Protein AF-A0AAV5PGZ7-F1 (afdb_monomer_lite)

Foldseek 3Di:
DVVVVVVVVVVCVPQPFHKDKDDPDDQQCVCVVVVHDSVPDGDDIDMDTHHDDPPDDDDDDDDDDPVVVDDDD

Sequence (73 aa):
MVDASLVSMQLMLVARYETNPMAGYDASKAAAEFGLDPEQYIPVMAISIGKPDPSEVVPDTVRYDVKDVTEFA

Organism: Lactobacillus delbrueckii subsp. bulgaricus (NCBI:txid1585)

pLDDT: mean 90.38, std 4.43, range [74.81, 96.12]

InterPro domains:
  IPR000415 Nitroreductase-like [G3DSA:3.40.109.10] (1-73)
  IPR000415 Nitroreductase-like [SSF55469] (2-70)

Structure (mmCIF, N/CA/C/O backbone):
data_AF-A0AAV5PGZ7-F1
#
_entry.id   AF-A0AAV5PGZ7-F1
#
loop_
_atom_site.group_PDB
_atom_site.id
_atom_site.type_symbol
_atom_site.label_atom_id
_atom_site.label_alt_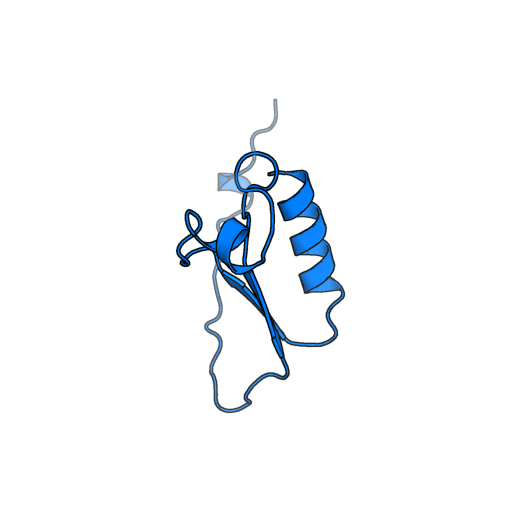id
_atom_site.label_comp_id
_atom_site.label_asym_id
_atom_site.label_entity_id
_atom_site.label_seq_id
_atom_site.pdbx_PDB_ins_code
_atom_site.Cartn_x
_atom_site.Cartn_y
_atom_site.Cartn_z
_atom_site.occupancy
_atom_site.B_iso_or_equiv
_atom_site.auth_seq_id
_atom_site.auth_comp_id
_atom_site.auth_asym_id
_atom_site.auth_atom_id
_atom_site.pdbx_PDB_model_num
ATOM 1 N N . MET A 1 1 ? -5.963 -1.994 11.428 1.00 74.81 1 MET A N 1
ATOM 2 C CA . MET A 1 1 ? -5.253 -1.046 10.532 1.00 74.81 1 MET A CA 1
ATOM 3 C C . MET A 1 1 ? -3.766 -1.367 10.421 1.00 74.81 1 MET A C 1
ATOM 5 O O . MET A 1 1 ? -3.303 -1.499 9.300 1.00 74.81 1 MET A O 1
ATOM 9 N N . VAL A 1 2 ? -3.034 -1.550 11.532 1.00 90.25 2 VAL A N 1
ATOM 10 C CA . VAL A 1 2 ? -1.586 -1.863 11.509 1.00 90.25 2 VAL A CA 1
ATOM 11 C C . VAL A 1 2 ? -1.262 -3.109 10.676 1.00 90.25 2 VAL A C 1
ATOM 13 O O . VAL A 1 2 ? -0.391 -3.044 9.816 1.00 90.25 2 VAL A O 1
ATOM 16 N N . ASP A 1 3 ? -2.012 -4.197 10.851 1.00 92.81 3 ASP A N 1
ATOM 17 C CA . ASP A 1 3 ? -1.765 -5.455 10.127 1.00 92.81 3 ASP A CA 1
ATOM 18 C C . ASP A 1 3 ? -1.851 -5.283 8.606 1.00 92.81 3 ASP A C 1
ATOM 20 O O . ASP A 1 3 ? -0.974 -5.728 7.866 1.00 92.81 3 ASP A O 1
ATOM 24 N N . ALA A 1 4 ? -2.875 -4.564 8.140 1.00 91.62 4 ALA A N 1
ATOM 25 C CA . ALA A 1 4 ? -3.054 -4.264 6.725 1.00 91.62 4 ALA A CA 1
ATOM 26 C C . ALA A 1 4 ? -1.903 -3.403 6.186 1.00 91.62 4 ALA A C 1
ATOM 28 O O . ALA A 1 4 ? -1.422 -3.663 5.086 1.00 91.62 4 ALA A O 1
ATOM 29 N N . SER A 1 5 ? -1.409 -2.430 6.958 1.00 91.25 5 SER A N 1
ATOM 30 C CA . SER A 1 5 ? -0.255 -1.612 6.565 1.00 91.25 5 SER A CA 1
ATOM 31 C C . SER A 1 5 ? 1.041 -2.420 6.475 1.00 91.25 5 SER A C 1
ATOM 33 O O . SER A 1 5 ? 1.804 -2.246 5.525 1.00 91.25 5 SER A O 1
ATOM 35 N N . LEU A 1 6 ? 1.279 -3.337 7.418 1.00 94.38 6 LEU A N 1
ATOM 36 C CA . LEU A 1 6 ? 2.460 -4.205 7.410 1.00 94.38 6 LEU A CA 1
ATOM 37 C C . LEU A 1 6 ? 2.461 -5.143 6.198 1.00 94.38 6 LEU A C 1
ATOM 39 O O . LEU A 1 6 ? 3.472 -5.246 5.501 1.00 94.38 6 LEU A O 1
ATOM 43 N N . VAL A 1 7 ? 1.324 -5.784 5.910 1.00 94.06 7 VAL A N 1
ATOM 44 C CA . VAL A 1 7 ? 1.177 -6.651 4.729 1.00 94.06 7 VAL A CA 1
ATOM 45 C C . VAL A 1 7 ? 1.297 -5.847 3.439 1.00 94.06 7 VAL A C 1
ATOM 47 O O . VAL A 1 7 ? 1.929 -6.306 2.493 1.00 94.06 7 VAL A O 1
ATOM 50 N N . SER A 1 8 ? 0.755 -4.632 3.401 1.00 93.50 8 SER A N 1
ATOM 51 C CA . SER A 1 8 ? 0.834 -3.767 2.223 1.00 93.50 8 SER A CA 1
ATOM 52 C C . SER A 1 8 ? 2.269 -3.383 1.884 1.00 93.50 8 SER A C 1
ATOM 54 O O . SER A 1 8 ? 2.663 -3.467 0.725 1.00 93.50 8 SER A O 1
ATOM 56 N N . MET A 1 9 ? 3.082 -3.038 2.889 1.00 94.44 9 MET A N 1
ATOM 57 C CA . MET A 1 9 ? 4.506 -2.773 2.672 1.00 94.44 9 MET A CA 1
ATOM 58 C C . MET A 1 9 ? 5.220 -3.997 2.093 1.00 94.44 9 MET A C 1
ATOM 60 O O . MET A 1 9 ? 5.981 -3.878 1.135 1.00 94.44 9 MET A O 1
ATOM 64 N N . GLN A 1 10 ? 4.939 -5.187 2.627 1.00 95.19 10 GLN A N 1
ATOM 65 C CA . GLN A 1 10 ? 5.516 -6.421 2.092 1.00 95.19 10 GLN A CA 1
ATOM 66 C C . GLN A 1 10 ? 5.050 -6.697 0.659 1.00 95.19 10 GLN A C 1
ATOM 68 O O . GLN A 1 10 ? 5.866 -7.067 -0.181 1.00 95.19 10 GLN A O 1
ATOM 73 N N . LEU A 1 11 ? 3.771 -6.470 0.355 1.00 94.06 11 LEU A N 1
ATOM 74 C CA . LEU A 1 11 ? 3.226 -6.641 -0.988 1.00 94.06 11 LEU A CA 1
ATOM 75 C C . LEU A 1 11 ? 3.925 -5.726 -2.001 1.00 94.06 11 LEU A C 1
ATOM 77 O O . LEU A 1 11 ? 4.316 -6.195 -3.068 1.00 94.06 11 LEU A O 1
ATOM 81 N N . MET A 1 12 ? 4.129 -4.453 -1.651 1.00 93.62 12 MET A N 1
ATOM 82 C CA . MET A 1 12 ? 4.820 -3.483 -2.507 1.00 93.62 12 MET A CA 1
ATOM 83 C C . MET A 1 12 ? 6.282 -3.869 -2.771 1.00 93.62 12 MET A C 1
ATOM 85 O O . MET A 1 12 ? 6.762 -3.694 -3.884 1.00 93.62 12 MET A O 1
ATOM 89 N N . LEU A 1 13 ? 6.982 -4.441 -1.783 1.00 93.62 13 LEU A N 1
ATOM 90 C CA . LEU A 1 13 ? 8.368 -4.904 -1.944 1.00 93.62 13 LEU A CA 1
ATOM 91 C C . LEU A 1 13 ? 8.486 -6.204 -2.755 1.00 93.62 13 LEU A C 1
ATOM 93 O O . LEU A 1 13 ? 9.477 -6.412 -3.453 1.00 93.62 13 LEU A O 1
ATOM 97 N N . VAL A 1 14 ? 7.508 -7.106 -2.634 1.00 95.00 14 VAL A N 1
ATOM 98 C CA . VAL A 1 14 ? 7.510 -8.407 -3.328 1.00 95.00 14 VAL A CA 1
ATOM 99 C C . VAL A 1 14 ? 7.044 -8.277 -4.778 1.00 95.00 14 VAL A C 1
ATOM 101 O O . VAL A 1 14 ? 7.433 -9.086 -5.629 1.00 95.00 14 VAL A O 1
ATOM 104 N N . ALA A 1 15 ? 6.218 -7.276 -5.081 1.00 90.38 15 ALA A N 1
ATOM 105 C CA . ALA A 1 15 ? 5.793 -6.997 -6.440 1.00 90.38 15 ALA A CA 1
ATOM 106 C C . ALA A 1 15 ? 7.020 -6.770 -7.341 1.00 90.38 15 ALA A C 1
ATOM 108 O O . ALA A 1 15 ? 7.799 -5.844 -7.157 1.00 90.38 15 ALA A O 1
ATO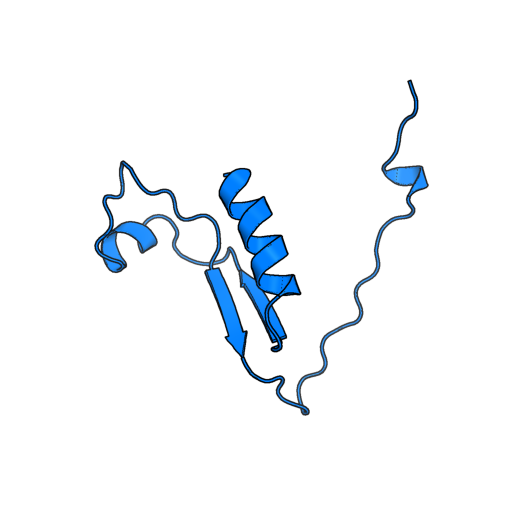M 109 N N . ARG A 1 16 ? 7.188 -7.611 -8.370 1.00 79.56 16 ARG A N 1
ATOM 110 C CA . ARG A 1 16 ? 8.223 -7.439 -9.416 1.00 79.56 16 ARG A CA 1
ATOM 111 C C . ARG A 1 16 ? 7.843 -6.358 -10.443 1.00 79.56 16 ARG A C 1
ATOM 113 O O . ARG A 1 16 ? 8.239 -6.432 -11.603 1.00 79.56 16 ARG A O 1
ATOM 120 N N . TYR A 1 17 ? 7.009 -5.422 -10.018 1.00 86.50 17 TYR A N 1
ATOM 121 C CA . TYR A 1 17 ? 6.303 -4.412 -10.792 1.00 86.50 17 TYR A CA 1
ATOM 122 C C . TYR A 1 17 ? 6.275 -3.127 -9.969 1.00 86.50 17 TYR A C 1
ATOM 124 O O . TYR A 1 17 ? 6.514 -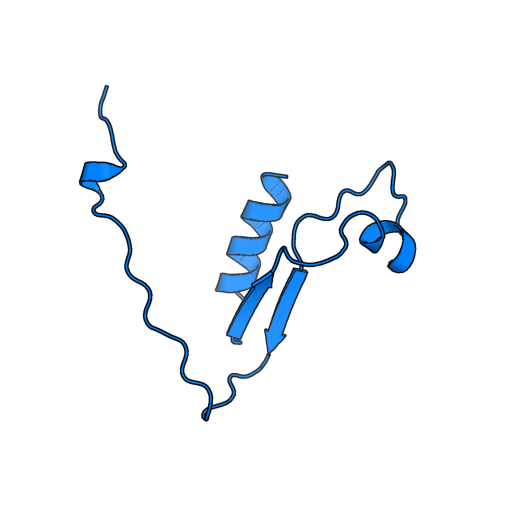3.166 -8.762 1.00 86.50 17 TYR A O 1
ATOM 132 N N . GLU A 1 18 ? 5.964 -2.001 -10.600 1.00 88.81 18 GLU A N 1
ATOM 133 C CA . GLU A 1 18 ? 5.756 -0.774 -9.845 1.00 88.81 18 GLU A CA 1
ATOM 134 C C . GLU A 1 18 ? 4.424 -0.819 -9.114 1.00 88.81 18 GLU A C 1
ATOM 136 O O . GLU A 1 18 ? 3.433 -1.380 -9.598 1.00 88.81 18 GLU A O 1
ATOM 141 N N . THR A 1 19 ? 4.430 -0.248 -7.914 1.00 92.94 19 THR A N 1
ATOM 142 C CA . THR A 1 19 ? 3.253 -0.174 -7.061 1.00 92.94 19 THR A CA 1
ATOM 143 C C . THR A 1 19 ? 3.084 1.231 -6.521 1.00 92.94 19 THR A C 1
ATOM 145 O O . THR A 1 19 ? 4.064 1.917 -6.236 1.00 92.94 19 THR A O 1
ATOM 148 N N . ASN A 1 20 ? 1.833 1.658 -6.372 1.00 91.44 20 ASN A N 1
ATOM 149 C CA . ASN A 1 20 ? 1.505 2.940 -5.762 1.00 91.44 20 ASN A CA 1
ATOM 150 C C . ASN A 1 20 ? 0.353 2.756 -4.756 1.00 91.44 20 ASN A C 1
ATOM 152 O O . ASN A 1 20 ? -0.763 2.410 -5.179 1.00 91.44 20 ASN A O 1
ATOM 156 N N . PRO A 1 21 ? 0.610 2.943 -3.445 1.00 92.62 21 PRO A N 1
ATOM 157 C CA . PRO A 1 21 ? -0.416 2.908 -2.413 1.00 92.62 21 PRO A CA 1
ATOM 158 C C . PRO A 1 21 ? -1.212 4.220 -2.392 1.00 92.62 21 PRO A C 1
ATOM 160 O O . PRO A 1 21 ? -0.654 5.314 -2.390 1.00 92.62 21 PRO A O 1
ATOM 163 N N . MET A 1 22 ? -2.537 4.121 -2.321 1.00 92.06 22 MET A N 1
ATOM 164 C CA . MET A 1 22 ? -3.453 5.254 -2.402 1.00 92.06 22 MET A CA 1
ATOM 165 C C . MET A 1 22 ? -4.570 5.143 -1.358 1.00 92.06 22 MET A C 1
ATOM 167 O O . MET A 1 22 ? -5.235 4.114 -1.235 1.00 92.06 22 MET A O 1
ATOM 171 N N . ALA A 1 23 ? -4.798 6.231 -0.621 1.00 88.25 23 ALA A N 1
ATOM 172 C CA . ALA A 1 23 ? -5.889 6.356 0.353 1.00 88.25 23 ALA A CA 1
ATOM 173 C C . ALA A 1 23 ? -6.980 7.361 -0.076 1.00 88.25 23 ALA A C 1
ATOM 175 O O . ALA A 1 23 ? -7.987 7.506 0.605 1.00 88.25 23 ALA A O 1
ATOM 176 N N . GLY A 1 24 ? -6.797 8.057 -1.204 1.00 88.75 24 GLY A N 1
ATOM 177 C CA . GLY A 1 24 ? -7.687 9.118 -1.694 1.00 88.75 24 GLY A CA 1
ATOM 178 C C . GLY A 1 24 ? -8.946 8.634 -2.425 1.00 88.75 24 GLY A C 1
ATOM 179 O O . GLY A 1 24 ? -9.301 9.214 -3.445 1.00 88.75 24 GLY A O 1
ATOM 180 N N . TYR A 1 25 ? -9.593 7.569 -1.949 1.00 88.75 25 TYR A N 1
ATOM 181 C CA . TYR A 1 25 ? -10.847 7.036 -2.503 1.00 88.75 25 TYR A CA 1
ATOM 182 C C . TYR A 1 25 ? -11.996 7.155 -1.489 1.00 88.75 25 TYR A C 1
ATOM 184 O O . TYR A 1 25 ? -11.774 7.442 -0.313 1.00 88.75 25 TYR A O 1
ATOM 192 N N . ASP A 1 26 ? -13.238 6.927 -1.929 1.00 89.94 26 ASP A N 1
ATOM 193 C CA . ASP A 1 26 ? -14.405 6.929 -1.038 1.00 89.94 26 ASP A CA 1
ATOM 194 C C . ASP A 1 26 ? -14.442 5.653 -0.178 1.00 89.94 26 ASP A C 1
ATOM 196 O O . ASP A 1 26 ? -15.067 4.645 -0.523 1.00 89.94 26 ASP A O 1
ATOM 200 N N . ALA A 1 27 ? -13.743 5.696 0.958 1.00 85.69 27 ALA A N 1
ATOM 201 C CA . ALA A 1 27 ? -13.662 4.583 1.900 1.00 85.69 27 ALA A CA 1
ATOM 202 C C . ALA A 1 27 ? -15.022 4.202 2.512 1.00 85.69 27 ALA A C 1
ATOM 204 O O . ALA A 1 27 ? -15.187 3.063 2.936 1.00 85.69 27 ALA A O 1
ATOM 205 N N . SER A 1 28 ? -16.012 5.105 2.524 1.00 86.38 28 SER A N 1
ATOM 206 C CA . SER A 1 28 ? -17.346 4.798 3.062 1.00 86.38 28 SER A CA 1
ATOM 207 C C . SER A 1 28 ? -18.138 3.846 2.162 1.00 86.38 28 SER A C 1
ATOM 209 O O . SER A 1 28 ? -18.965 3.078 2.648 1.00 86.38 28 SER A O 1
ATOM 211 N N . LYS A 1 29 ? -17.858 3.869 0.853 1.00 89.25 29 LYS A N 1
ATOM 212 C CA . LYS A 1 29 ? -18.542 3.035 -0.143 1.00 89.25 29 LYS A CA 1
ATOM 213 C C . LYS A 1 29 ? -17.752 1.806 -0.553 1.00 89.25 29 LYS A C 1
ATOM 215 O O . LYS A 1 29 ? -18.349 0.835 -1.001 1.00 89.25 29 LYS A O 1
ATOM 220 N N . ALA A 1 30 ? -16.429 1.824 -0.393 1.00 88.06 30 ALA A N 1
ATOM 221 C CA . ALA A 1 30 ? -15.570 0.771 -0.920 1.00 88.06 30 ALA A CA 1
ATOM 222 C C . ALA A 1 30 ? -15.976 -0.637 -0.446 1.00 88.06 30 ALA A C 1
ATOM 224 O O . ALA A 1 30 ? -16.104 -1.527 -1.278 1.00 88.06 30 ALA A O 1
ATOM 225 N N . ALA A 1 31 ? -16.249 -0.845 0.847 1.00 88.44 31 ALA A N 1
ATOM 226 C CA . ALA A 1 31 ? -16.658 -2.165 1.342 1.00 88.44 31 ALA A CA 1
ATOM 227 C C . ALA A 1 31 ? -17.946 -2.669 0.662 1.00 88.44 31 ALA A C 1
ATOM 229 O O . ALA A 1 31 ? -17.963 -3.781 0.136 1.00 88.44 31 ALA A O 1
ATOM 230 N N . ALA A 1 32 ? -18.979 -1.824 0.586 1.00 90.88 32 ALA A N 1
ATOM 231 C CA . ALA A 1 32 ? -20.258 -2.172 -0.029 1.00 90.88 32 ALA A CA 1
ATOM 232 C C . ALA A 1 32 ? -20.133 -2.460 -1.536 1.00 90.88 32 ALA A C 1
ATOM 234 O O . ALA A 1 32 ? -20.688 -3.444 -2.019 1.00 90.88 32 ALA A O 1
ATOM 235 N N . GLU A 1 33 ? -19.366 -1.648 -2.268 1.00 93.12 33 GLU A N 1
ATOM 236 C CA . GLU A 1 33 ? -19.146 -1.823 -3.713 1.00 93.12 33 GLU A CA 1
ATOM 237 C C . GLU A 1 33 ? -18.355 -3.100 -4.041 1.00 93.12 33 GLU A C 1
ATOM 239 O O . GLU A 1 33 ? -18.577 -3.726 -5.076 1.00 93.12 33 GLU A O 1
ATOM 244 N N . PHE A 1 34 ? -17.469 -3.541 -3.142 1.00 90.88 34 PHE A N 1
ATOM 245 C CA . PHE A 1 34 ? -16.773 -4.826 -3.264 1.00 90.88 34 PHE A CA 1
ATOM 246 C C . PHE A 1 34 ? -17.581 -6.017 -2.714 1.00 90.88 34 PHE A C 1
ATOM 248 O O . PHE A 1 34 ? -17.069 -7.137 -2.685 1.00 90.88 34 PHE A O 1
ATOM 255 N N . GLY A 1 35 ? -18.834 -5.806 -2.292 1.00 92.62 35 GLY A N 1
ATOM 256 C CA . GLY A 1 35 ? -19.700 -6.853 -1.741 1.00 92.62 35 GLY A CA 1
ATOM 257 C C . GLY A 1 35 ? -19.259 -7.368 -0.366 1.00 92.62 35 GLY A C 1
ATOM 258 O O . GLY A 1 35 ? -19.579 -8.500 -0.006 1.00 92.62 35 GLY A O 1
ATOM 259 N N . LEU A 1 36 ? -18.503 -6.565 0.384 1.00 92.81 36 LEU A N 1
ATOM 260 C CA . LEU A 1 36 ? -18.049 -6.857 1.741 1.00 92.81 36 LEU A CA 1
ATOM 261 C C . LEU A 1 36 ? -18.983 -6.210 2.768 1.00 92.81 36 LEU A C 1
ATOM 263 O O . LEU A 1 36 ? -19.560 -5.154 2.514 1.00 92.81 36 LEU A O 1
ATOM 267 N N . ASP A 1 37 ? -19.092 -6.825 3.947 1.00 92.12 37 ASP A N 1
ATOM 268 C CA . ASP A 1 37 ? -19.838 -6.257 5.073 1.00 92.12 37 ASP A CA 1
ATOM 269 C C . ASP A 1 37 ? -19.162 -4.959 5.574 1.00 92.12 37 ASP A C 1
ATOM 271 O O . ASP A 1 37 ? -18.028 -5.026 6.068 1.00 92.12 37 ASP A O 1
ATOM 275 N N . PRO A 1 38 ? -19.823 -3.787 5.471 1.00 88.75 38 PRO A N 1
ATOM 276 C CA . PRO A 1 38 ? -19.259 -2.509 5.900 1.00 88.75 38 PRO A CA 1
ATOM 277 C C . PRO A 1 38 ? -19.021 -2.398 7.411 1.00 88.75 38 PRO A C 1
ATOM 279 O O . PRO A 1 38 ? -18.221 -1.562 7.828 1.00 88.75 38 PRO A O 1
ATOM 282 N N . GLU A 1 39 ? -19.696 -3.205 8.236 1.00 89.75 39 GLU A N 1
ATOM 283 C CA . GLU A 1 39 ? -19.485 -3.200 9.690 1.00 89.75 39 GLU A CA 1
ATOM 284 C C . GLU A 1 39 ? -18.249 -4.017 10.091 1.00 89.75 39 GLU A C 1
ATOM 286 O O . GLU A 1 39 ? -17.566 -3.688 11.063 1.00 89.75 39 GLU A O 1
ATOM 291 N N . GLN A 1 40 ? -17.925 -5.059 9.321 1.00 90.31 40 GLN A N 1
ATOM 292 C CA . GLN A 1 40 ? -16.796 -5.950 9.588 1.00 90.31 40 GLN A CA 1
ATOM 293 C C . GLN A 1 40 ? -15.503 -5.511 8.880 1.00 90.31 40 GLN A C 1
ATOM 295 O O . GLN A 1 40 ? -14.410 -5.670 9.433 1.00 90.31 40 GLN A O 1
ATOM 300 N N . TYR A 1 41 ? -15.598 -4.986 7.655 1.00 90.38 41 TYR A N 1
ATOM 301 C CA . TYR A 1 41 ? -14.442 -4.683 6.812 1.00 90.38 41 TYR A CA 1
ATOM 302 C C . TYR A 1 41 ? -14.235 -3.184 6.647 1.00 90.38 41 TYR A C 1
ATOM 304 O O . TYR A 1 41 ? -14.985 -2.496 5.960 1.00 90.38 41 TYR A O 1
ATOM 312 N N . ILE A 1 42 ? -13.134 -2.699 7.219 1.00 90.00 42 ILE A N 1
ATOM 313 C CA . ILE A 1 42 ? -12.708 -1.306 7.103 1.00 90.00 42 ILE A CA 1
ATOM 314 C C . ILE A 1 42 ? -11.688 -1.200 5.960 1.00 90.00 42 ILE A C 1
ATOM 316 O O . ILE A 1 42 ? -10.608 -1.794 6.063 1.00 90.00 42 ILE A O 1
ATOM 320 N N . PRO A 1 43 ? -11.976 -0.447 4.886 1.00 90.38 43 PRO A N 1
ATOM 321 C CA . PRO A 1 43 ? -11.020 -0.210 3.809 1.00 90.38 43 PRO A CA 1
ATOM 322 C C . PRO A 1 43 ? -9.793 0.549 4.330 1.00 90.38 43 PRO A C 1
ATOM 324 O O . PRO A 1 43 ? -9.927 1.573 4.997 1.00 90.38 43 PRO A O 1
ATOM 327 N N . VAL A 1 44 ? -8.588 0.040 4.046 1.00 91.31 44 VAL A N 1
ATOM 328 C CA . VAL A 1 44 ? -7.332 0.627 4.555 1.00 91.31 44 VAL A CA 1
ATOM 329 C C . VAL A 1 44 ? -6.573 1.365 3.460 1.00 91.31 44 VAL A C 1
ATOM 331 O O . VAL A 1 44 ? -6.255 2.538 3.617 1.00 91.31 44 VAL A O 1
ATOM 334 N N . MET A 1 45 ? -6.286 0.703 2.339 1.00 91.19 45 MET A N 1
ATOM 335 C CA . MET A 1 45 ? -5.577 1.309 1.212 1.00 91.19 45 MET A CA 1
ATOM 336 C C . MET A 1 45 ? -5.871 0.567 -0.088 1.00 91.19 45 MET A C 1
ATOM 338 O O . MET A 1 45 ? -6.077 -0.645 -0.081 1.00 91.19 45 MET A O 1
ATOM 342 N N . ALA A 1 46 ? -5.864 1.302 -1.194 1.00 91.69 46 ALA A N 1
ATOM 343 C CA . ALA A 1 46 ? -5.848 0.746 -2.536 1.00 91.69 46 ALA A CA 1
ATOM 344 C C . ALA A 1 46 ? -4.397 0.699 -3.024 1.00 91.69 46 ALA A C 1
ATOM 346 O O . ALA A 1 46 ? -3.653 1.655 -2.826 1.00 91.69 46 ALA A O 1
ATOM 347 N N . ILE A 1 47 ? -3.977 -0.397 -3.654 1.00 93.06 47 ILE A N 1
ATOM 348 C CA . ILE A 1 47 ? -2.616 -0.539 -4.184 1.00 93.06 47 ILE A CA 1
ATOM 349 C C . ILE A 1 47 ? -2.738 -0.837 -5.669 1.00 93.06 47 ILE A C 1
ATOM 351 O O . ILE A 1 47 ? -3.231 -1.894 -6.061 1.00 93.06 47 ILE A O 1
ATOM 355 N N . SER A 1 48 ? -2.305 0.112 -6.494 1.00 92.81 48 SER A N 1
ATOM 356 C CA . SER A 1 48 ? -2.156 -0.128 -7.930 1.00 92.81 48 SER A CA 1
ATOM 357 C C . SER A 1 48 ? -0.857 -0.891 -8.181 1.00 92.81 48 SER A C 1
ATOM 359 O O . SER A 1 48 ? 0.140 -0.640 -7.506 1.00 92.81 48 SER A O 1
ATOM 361 N N . ILE A 1 49 ? -0.885 -1.852 -9.107 1.00 93.62 49 ILE A N 1
ATOM 362 C CA . ILE A 1 49 ? 0.263 -2.691 -9.470 1.00 93.62 49 ILE A CA 1
ATOM 363 C C . ILE A 1 49 ? 0.320 -2.766 -10.995 1.00 93.62 49 ILE A C 1
ATOM 365 O O . ILE A 1 49 ? -0.669 -3.142 -11.627 1.00 93.62 49 ILE A O 1
ATOM 369 N N . GLY A 1 50 ? 1.462 -2.430 -11.592 1.00 92.44 50 GLY A N 1
ATOM 370 C CA . GLY A 1 50 ? 1.594 -2.383 -13.045 1.00 92.44 50 GLY A CA 1
ATOM 371 C C . GLY A 1 50 ? 3.033 -2.291 -13.537 1.00 92.44 50 GLY A C 1
ATOM 372 O O . GLY A 1 50 ? 3.982 -2.159 -12.767 1.00 92.44 50 GLY A O 1
ATOM 373 N N . LYS A 1 51 ? 3.213 -2.392 -14.856 1.00 89.94 51 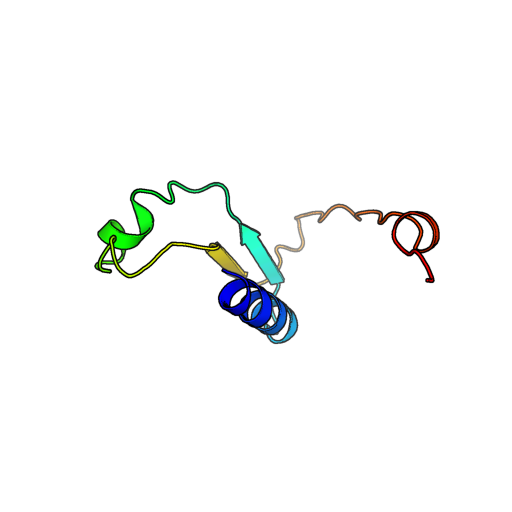LYS A N 1
ATOM 374 C CA . LYS A 1 51 ? 4.509 -2.071 -15.463 1.00 89.94 51 LYS A CA 1
ATOM 375 C C . LYS A 1 51 ? 4.678 -0.546 -15.491 1.00 89.94 51 LYS A C 1
ATOM 377 O O . LYS A 1 51 ? 3.713 0.108 -15.885 1.00 89.94 51 LYS A O 1
ATOM 382 N N . PRO A 1 52 ? 5.865 -0.020 -15.138 1.00 86.94 52 PRO A N 1
ATOM 383 C CA . PRO A 1 52 ? 6.168 1.396 -15.301 1.00 86.94 52 PRO A CA 1
ATOM 384 C C . PRO A 1 52 ? 5.889 1.852 -16.727 1.00 86.94 52 PRO A C 1
ATOM 386 O O . PRO A 1 52 ? 6.242 1.142 -17.678 1.00 86.94 52 PRO A O 1
ATOM 389 N N . ASP A 1 53 ? 5.329 3.048 -16.869 1.00 87.69 53 ASP A N 1
ATOM 390 C CA . ASP A 1 53 ? 5.406 3.776 -18.128 1.00 87.69 53 ASP A CA 1
ATOM 391 C C . ASP A 1 53 ? 6.778 4.474 -18.197 1.00 87.69 53 ASP A C 1
ATOM 393 O O . ASP A 1 53 ? 7.059 5.332 -17.362 1.00 87.69 53 ASP A O 1
ATOM 397 N N . PRO A 1 54 ? 7.649 4.151 -19.173 1.00 82.31 54 PRO A N 1
ATOM 398 C CA . PRO A 1 54 ? 8.962 4.787 -19.298 1.00 82.31 54 PRO A CA 1
ATOM 399 C C . PRO A 1 54 ? 8.905 6.301 -19.543 1.00 82.31 54 PRO A C 1
ATOM 401 O O . PRO A 1 54 ? 9.933 6.969 -19.444 1.00 82.31 54 PRO A O 1
ATOM 404 N N . SER A 1 55 ? 7.747 6.826 -19.952 1.00 85.06 55 SER A N 1
ATOM 405 C CA . SER A 1 55 ? 7.534 8.253 -20.194 1.00 85.06 55 SER A CA 1
ATOM 406 C C . SER A 1 55 ? 7.135 9.031 -18.937 1.00 85.06 55 SER A C 1
ATOM 408 O O . SER A 1 55 ? 7.247 10.260 -18.935 1.00 85.06 55 SER A O 1
ATOM 410 N N . GLU A 1 56 ? 6.723 8.346 -17.865 1.00 83.50 56 GLU A N 1
ATOM 411 C CA . GLU A 1 56 ? 6.449 8.989 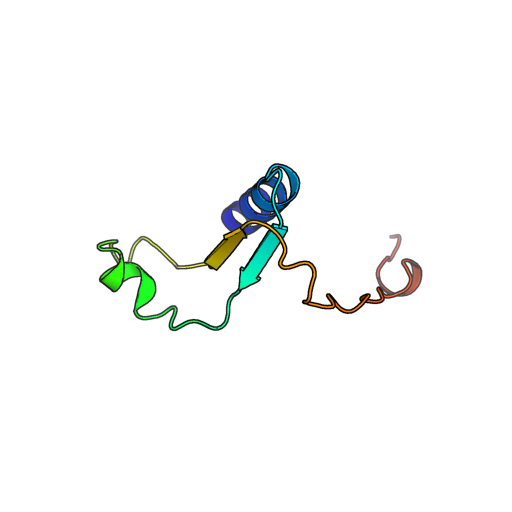-16.584 1.00 83.50 56 GLU A CA 1
ATOM 412 C C . GLU A 1 56 ? 7.734 9.211 -15.785 1.00 83.50 56 GLU A C 1
ATOM 414 O O . GLU A 1 56 ? 8.575 8.328 -15.619 1.00 83.50 56 GLU A O 1
ATOM 419 N N . VAL A 1 57 ? 7.870 10.426 -15.253 1.00 78.62 57 VAL A N 1
ATOM 420 C CA . VAL A 1 57 ? 8.954 10.784 -14.340 1.00 78.62 57 VAL A CA 1
ATOM 421 C C . VAL A 1 57 ? 8.418 10.686 -12.921 1.00 78.62 57 VAL A C 1
ATOM 423 O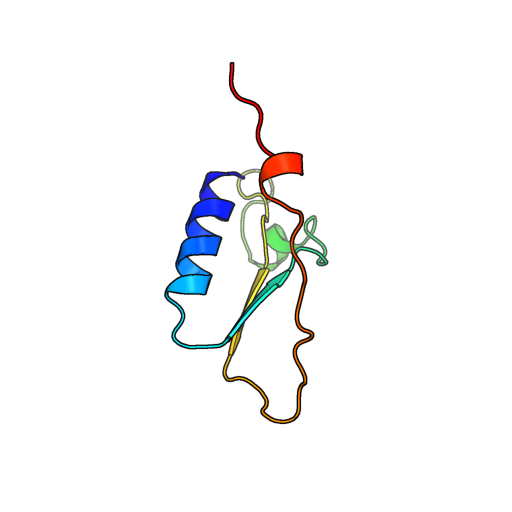 O . VAL A 1 57 ? 7.665 11.551 -12.473 1.00 78.62 57 VAL A O 1
ATOM 426 N N . VAL A 1 58 ? 8.824 9.640 -12.205 1.00 80.12 58 VAL A N 1
ATOM 427 C CA . VAL A 1 58 ? 8.578 9.537 -10.765 1.00 80.12 58 VAL A CA 1
ATOM 428 C C . VAL A 1 58 ? 9.513 10.524 -10.056 1.00 80.12 58 VAL A C 1
ATOM 430 O O . VAL A 1 58 ? 10.729 10.425 -10.222 1.00 80.12 58 VAL A O 1
ATOM 433 N N . PRO A 1 59 ? 8.990 11.503 -9.297 1.00 83.75 59 PRO A N 1
ATOM 434 C CA . PRO A 1 59 ? 9.834 12.475 -8.620 1.00 83.75 59 PRO A CA 1
ATOM 435 C C . PRO A 1 59 ? 10.633 11.814 -7.496 1.00 83.75 59 PRO A C 1
ATOM 437 O O . PRO A 1 59 ? 10.079 11.107 -6.650 1.00 83.75 59 PRO A O 1
ATOM 440 N N . ASP A 1 60 ? 11.931 12.107 -7.447 1.00 88.50 60 ASP A N 1
ATOM 441 C CA . ASP A 1 60 ? 12.776 11.716 -6.325 1.00 88.50 60 ASP A CA 1
ATOM 442 C C . ASP A 1 60 ? 12.294 12.408 -5.049 1.00 88.50 60 ASP A C 1
ATOM 444 O O . ASP A 1 60 ? 12.193 13.635 -4.962 1.00 88.50 60 ASP A O 1
ATOM 448 N N . THR A 1 61 ? 11.981 11.605 -4.034 1.00 91.38 61 THR A N 1
ATOM 449 C CA . THR A 1 61 ? 11.472 12.110 -2.759 1.00 91.38 61 THR A CA 1
ATOM 450 C C . THR A 1 61 ? 12.578 12.136 -1.716 1.00 91.38 61 THR A C 1
ATOM 452 O O . THR A 1 61 ? 13.311 11.165 -1.537 1.00 91.38 61 THR A O 1
ATOM 455 N N . VAL A 1 62 ? 12.676 13.237 -0.976 1.00 94.94 62 VAL A N 1
ATOM 456 C CA . VAL A 1 62 ? 13.610 13.360 0.150 1.00 94.94 62 VAL A CA 1
ATOM 457 C C . VAL A 1 62 ? 13.020 12.746 1.425 1.00 94.94 62 VAL A C 1
ATOM 459 O O . VAL A 1 62 ? 11.812 12.508 1.531 1.00 94.94 62 VAL A O 1
ATOM 462 N N . ARG A 1 63 ? 13.877 12.443 2.399 1.00 94.62 63 ARG A N 1
ATOM 463 C CA . ARG A 1 63 ? 13.496 11.994 3.747 1.00 94.62 63 ARG A CA 1
ATOM 464 C C . ARG A 1 63 ? 14.148 12.920 4.774 1.00 94.62 63 ARG A C 1
ATOM 466 O O . ARG A 1 63 ? 15.188 13.505 4.480 1.00 94.62 63 ARG A O 1
ATOM 473 N N . TYR A 1 64 ? 13.526 13.061 5.945 1.00 96.12 64 TYR A N 1
ATOM 474 C CA . TYR A 1 64 ? 14.127 13.769 7.081 1.00 96.12 64 TYR A CA 1
ATOM 475 C C . TYR A 1 64 ? 15.388 13.048 7.573 1.00 96.12 64 TYR A C 1
ATOM 477 O O . TYR A 1 64 ? 15.550 11.848 7.328 1.00 96.12 64 TYR A O 1
ATOM 485 N N . ASP A 1 65 ? 16.275 13.771 8.261 1.00 95.88 65 ASP A N 1
ATOM 486 C CA . ASP A 1 65 ? 17.452 13.161 8.879 1.00 95.88 65 ASP A CA 1
ATOM 487 C C . ASP A 1 65 ? 17.020 12.244 10.035 1.00 95.88 65 ASP A C 1
ATOM 489 O O . ASP A 1 65 ? 16.051 12.512 10.747 1.00 95.88 65 ASP A O 1
ATOM 493 N N . VAL A 1 66 ? 17.747 11.143 10.240 1.00 95.25 66 VAL A N 1
ATOM 494 C CA . VAL A 1 66 ? 17.448 10.157 11.292 1.00 95.25 66 VAL A CA 1
ATOM 495 C C . VAL A 1 66 ? 17.510 10.787 12.687 1.00 95.25 66 VAL A C 1
ATOM 497 O O . VAL A 1 66 ? 16.775 10.368 13.583 1.00 95.25 66 VAL A O 1
ATOM 500 N N . LYS A 1 67 ? 18.353 11.811 12.870 1.00 94.81 67 LYS A N 1
ATOM 501 C CA . LYS A 1 67 ? 18.496 12.544 14.135 1.00 94.81 67 LYS A CA 1
ATOM 502 C C . LYS A 1 67 ? 17.250 13.340 14.509 1.00 94.81 67 LYS A C 1
ATOM 504 O O . LYS A 1 67 ? 17.019 13.543 15.693 1.00 94.81 67 LYS A O 1
ATOM 509 N N . ASP A 1 68 ? 16.451 13.749 13.526 1.00 95.06 68 ASP A N 1
ATOM 510 C CA . ASP A 1 68 ? 15.244 14.547 13.760 1.00 95.06 68 ASP A CA 1
ATOM 511 C C . ASP A 1 68 ? 14.049 13.684 14.203 1.00 95.06 68 ASP A C 1
ATOM 513 O O . ASP A 1 68 ? 13.046 14.209 14.678 1.00 95.06 68 ASP A O 1
ATOM 517 N N . VAL A 1 69 ? 14.136 12.358 14.031 1.00 95.31 69 VAL A N 1
ATOM 518 C CA . VAL A 1 69 ? 13.024 11.414 14.253 1.00 95.31 69 VAL A CA 1
ATOM 519 C C . VAL A 1 69 ? 13.333 10.310 15.271 1.00 95.31 69 VAL A C 1
ATOM 521 O O . VAL A 1 69 ? 12.506 9.420 15.466 1.00 95.31 69 VAL A O 1
ATOM 524 N N . THR A 1 70 ? 14.504 10.338 15.915 1.00 95.56 70 THR A N 1
ATOM 525 C CA . THR A 1 70 ? 14.938 9.302 16.868 1.00 95.56 70 THR A CA 1
ATOM 526 C C . THR A 1 70 ? 15.338 9.916 18.206 1.00 95.56 70 THR A C 1
ATOM 528 O O . THR A 1 70 ? 16.242 10.745 18.260 1.00 95.56 70 THR A O 1
ATOM 531 N N . GLU A 1 71 ? 14.736 9.438 19.295 1.00 94.25 71 GLU A N 1
ATOM 532 C CA . GLU A 1 71 ? 15.128 9.758 20.672 1.00 94.25 71 GLU A CA 1
ATOM 533 C C . GLU A 1 71 ? 15.649 8.496 21.374 1.00 94.25 71 GLU A C 1
ATOM 535 O O . GLU A 1 71 ? 15.087 7.410 21.220 1.00 94.25 71 GLU A O 1
ATOM 540 N N . PHE A 1 72 ? 16.731 8.632 22.144 1.00 92.81 72 PHE A N 1
ATOM 541 C CA . PHE A 1 72 ? 17.277 7.559 22.978 1.00 92.81 72 PHE A CA 1
ATOM 542 C C . PHE A 1 72 ? 16.955 7.864 24.443 1.00 92.81 72 PHE A C 1
ATOM 544 O O . PHE A 1 72 ? 17.245 8.967 24.910 1.00 92.81 72 PHE A O 1
ATOM 551 N N . ALA A 1 73 ? 16.330 6.901 25.125 1.00 80.94 73 ALA A N 1
ATOM 552 C CA . ALA A 1 73 ? 15.953 6.985 26.538 1.00 80.94 73 ALA A CA 1
ATOM 553 C C . ALA A 1 73 ? 17.146 6.803 27.487 1.00 80.94 73 ALA A C 1
ATOM 555 O O . ALA A 1 73 ? 18.089 6.064 27.117 1.00 80.94 73 ALA A O 1
#

Radius of gyration: 16.49 Å; chains: 1; bounding box: 39×23×47 Å

Secondary structure (DSSP, 8-state):
-HHHHHHHHHHHHH-SSEEEEE--S-HHHHHHHTT--TTT-----EEEEEPPPTT--PPPPP---GGGT----